Protein AF-A0A0Q4NQ01-F1 (afdb_monomer_lite)

pLDDT: mean 75.83, std 17.02, range [45.44, 95.62]

Foldseek 3Di:
DDDDPPQPQDVVLVVVLVVLVVLLVVLPDPDPVSVVSNVVSVVVNVVCVVCRPRPPPDPPPPPPPVVVVVVVD

Sequence (73 aa):
MPGIKEQNVNPTYLLARDHLQRAAIILQGADQRSRQLRHIIERTISLMDDFRPEETSQTDNVFELDAYRQARR

Secondary structure (DSSP, 8-state):
----------HHHHHHHHHHHHHHHHT--SSHHHHHHHHHHHHHHHHHHHT-------------HHHHHHTT-

Radius of gyration: 19.89 Å; chains: 1; bounding box: 55×44×38 Å

Structure (mmCIF, N/CA/C/O backbone):
data_AF-A0A0Q4NQ01-F1
#
_entry.id   AF-A0A0Q4NQ01-F1
#
loop_
_atom_site.group_PDB
_atom_site.id
_atom_site.type_symbol
_atom_site.label_atom_id
_atom_site.label_alt_id
_atom_site.label_comp_id
_atom_site.label_asym_id
_atom_site.label_entity_id
_atom_site.label_seq_id
_atom_site.pdbx_PDB_ins_code
_atom_site.Cartn_x
_atom_site.Cartn_y
_atom_site.Cartn_z
_atom_site.occupancy
_atom_site.B_iso_or_equiv
_atom_site.auth_seq_id
_atom_site.auth_comp_id
_atom_site.auth_asym_id
_atom_site.auth_atom_id
_atom_site.pdbx_PDB_model_num
ATOM 1 N N . MET A 1 1 ? 11.658 -27.635 -25.320 1.00 45.44 1 MET A N 1
ATOM 2 C CA . MET A 1 1 ? 11.445 -27.219 -23.920 1.00 45.44 1 MET A CA 1
ATOM 3 C C . MET A 1 1 ? 12.326 -26.008 -23.641 1.00 45.44 1 MET A C 1
ATOM 5 O O . MET A 1 1 ? 13.503 -26.216 -23.371 1.00 45.44 1 MET A O 1
ATOM 9 N N . PRO A 1 2 ? 11.856 -24.759 -23.808 1.00 45.47 2 PRO A N 1
ATOM 10 C CA . PRO A 1 2 ? 12.644 -23.605 -23.401 1.00 45.47 2 PRO A CA 1
ATOM 11 C C . PRO A 1 2 ? 12.442 -23.362 -21.901 1.00 45.47 2 PRO A C 1
ATOM 13 O O . PRO A 1 2 ? 11.329 -23.474 -21.390 1.00 45.47 2 PRO A O 1
ATOM 16 N N . GLY A 1 3 ? 13.558 -23.128 -21.214 1.00 46.16 3 GLY A N 1
ATOM 17 C CA . GLY A 1 3 ? 13.662 -23.102 -19.764 1.00 46.16 3 GLY A CA 1
ATOM 18 C C . GLY A 1 3 ? 12.808 -22.032 -19.101 1.00 46.16 3 GLY A C 1
ATOM 19 O O . GLY A 1 3 ? 12.524 -20.974 -19.664 1.00 46.16 3 GLY A O 1
ATOM 20 N N . ILE A 1 4 ? 12.430 -22.347 -17.868 1.00 51.09 4 ILE A N 1
ATOM 21 C CA . ILE A 1 4 ? 11.837 -21.425 -16.914 1.00 51.09 4 ILE A CA 1
ATOM 22 C C . ILE A 1 4 ? 12.878 -20.325 -16.706 1.00 51.09 4 ILE A C 1
ATOM 24 O O . ILE A 1 4 ? 13.853 -20.511 -15.984 1.00 51.09 4 ILE A O 1
ATOM 28 N N . LYS A 1 5 ? 12.723 -19.208 -17.421 1.00 53.12 5 LYS A N 1
ATOM 29 C CA . LYS A 1 5 ? 13.422 -17.972 -17.093 1.00 53.12 5 LYS A CA 1
ATOM 30 C C . LYS A 1 5 ? 12.935 -17.614 -15.696 1.00 53.12 5 LYS A C 1
ATOM 32 O O . LYS A 1 5 ? 11.796 -17.171 -15.550 1.00 53.12 5 LYS A O 1
ATOM 37 N N . GLU A 1 6 ? 13.744 -17.881 -14.675 1.00 53.12 6 GLU A N 1
ATOM 38 C CA . GLU A 1 6 ? 13.586 -17.233 -13.379 1.00 53.12 6 GLU A CA 1
ATOM 39 C C . GLU A 1 6 ? 13.681 -15.735 -13.651 1.00 53.12 6 GLU A C 1
ATOM 41 O O . GLU A 1 6 ? 14.762 -15.178 -13.806 1.00 53.12 6 GLU A O 1
ATOM 46 N N . GLN A 1 7 ? 12.517 -15.114 -13.849 1.00 57.12 7 GLN A N 1
ATOM 47 C CA . GLN A 1 7 ? 12.378 -13.678 -14.012 1.00 57.12 7 GLN A CA 1
ATOM 48 C C . GLN A 1 7 ? 12.975 -13.053 -12.755 1.00 57.12 7 GLN A C 1
ATOM 50 O O . GLN A 1 7 ? 12.400 -13.213 -11.670 1.00 57.12 7 GLN A O 1
ATOM 55 N N . ASN A 1 8 ? 14.130 -12.399 -12.889 1.00 63.91 8 ASN A N 1
ATOM 56 C CA . ASN A 1 8 ? 14.842 -11.781 -11.784 1.00 63.91 8 ASN A CA 1
ATOM 57 C C . ASN A 1 8 ? 14.055 -10.539 -11.358 1.00 63.91 8 ASN A C 1
ATOM 59 O O . ASN A 1 8 ? 14.272 -9.423 -11.820 1.00 63.91 8 ASN A O 1
ATOM 63 N N . VAL A 1 9 ? 13.045 -10.760 -10.522 1.00 67.25 9 VAL A N 1
ATOM 64 C CA . VAL A 1 9 ? 12.221 -9.697 -9.956 1.00 67.25 9 VAL A CA 1
ATOM 65 C C . VAL A 1 9 ? 13.105 -8.724 -9.214 1.00 67.25 9 VAL A C 1
ATOM 67 O O . VAL A 1 9 ? 13.862 -9.121 -8.332 1.00 67.25 9 VAL A O 1
ATOM 70 N N . ASN A 1 10 ? 12.959 -7.442 -9.552 1.00 80.19 10 ASN A N 1
ATOM 71 C CA . ASN A 1 10 ? 13.692 -6.371 -8.903 1.00 80.19 10 ASN A CA 1
ATOM 72 C C . ASN A 1 10 ? 13.587 -6.534 -7.366 1.00 80.19 10 ASN A C 1
ATOM 74 O O . ASN A 1 10 ? 12.472 -6.578 -6.832 1.00 80.19 10 ASN A O 1
ATOM 78 N N . PRO A 1 11 ? 14.713 -6.630 -6.635 1.00 78.19 11 PRO A N 1
ATOM 79 C CA . PRO A 1 11 ? 14.697 -6.880 -5.194 1.00 78.19 11 PRO A CA 1
ATOM 80 C C . PRO A 1 11 ? 13.938 -5.792 -4.421 1.00 78.19 11 PRO A C 1
ATOM 82 O O . PRO A 1 11 ? 13.301 -6.081 -3.409 1.00 78.19 11 PRO A O 1
ATOM 85 N N . THR A 1 12 ? 13.923 -4.554 -4.923 1.00 82.00 12 THR A N 1
ATOM 86 C CA . THR A 1 12 ? 13.133 -3.456 -4.354 1.00 82.00 12 THR A CA 1
ATOM 87 C C . THR A 1 12 ? 11.630 -3.701 -4.491 1.00 82.00 12 THR A C 1
ATOM 89 O O . THR A 1 12 ? 10.883 -3.406 -3.560 1.00 82.00 12 THR A O 1
ATOM 92 N N . TYR A 1 13 ? 11.179 -4.282 -5.607 1.00 85.94 13 TYR A N 1
ATOM 93 C CA . TYR A 1 13 ? 9.771 -4.634 -5.814 1.00 85.94 13 TYR A CA 1
ATOM 94 C C . TYR A 1 13 ? 9.311 -5.693 -4.801 1.00 85.94 13 TYR A C 1
ATOM 96 O O . TYR A 1 13 ? 8.272 -5.527 -4.159 1.00 85.94 13 TYR A O 1
ATOM 104 N N . LEU A 1 14 ? 10.113 -6.745 -4.603 1.00 87.31 14 LEU A N 1
ATOM 105 C CA . LEU A 1 14 ? 9.820 -7.793 -3.619 1.00 87.31 14 LEU A CA 1
ATOM 106 C C . LEU A 1 14 ? 9.767 -7.240 -2.192 1.00 87.31 14 LEU A C 1
ATOM 108 O O . LEU A 1 14 ? 8.845 -7.560 -1.443 1.00 87.31 14 LEU A O 1
ATOM 112 N N . LEU A 1 15 ? 10.723 -6.378 -1.837 1.00 89.06 15 LEU A N 1
ATOM 113 C CA . LEU A 1 15 ? 10.776 -5.752 -0.519 1.00 89.06 15 LEU A CA 1
ATOM 114 C C . LEU A 1 15 ? 9.556 -4.853 -0.267 1.00 89.06 15 LEU A C 1
ATOM 116 O O . LEU A 1 15 ? 8.936 -4.930 0.792 1.00 89.06 15 LEU A O 1
ATOM 120 N N . ALA A 1 16 ? 9.177 -4.029 -1.247 1.00 89.31 16 ALA A N 1
ATOM 121 C CA . ALA A 1 16 ? 7.991 -3.182 -1.152 1.00 89.31 16 ALA A CA 1
ATOM 122 C C . ALA A 1 16 ? 6.712 -4.015 -0.973 1.00 89.31 16 ALA A C 1
ATOM 124 O O . ALA A 1 16 ? 5.880 -3.694 -0.122 1.00 89.31 16 ALA A O 1
ATOM 125 N N . ARG A 1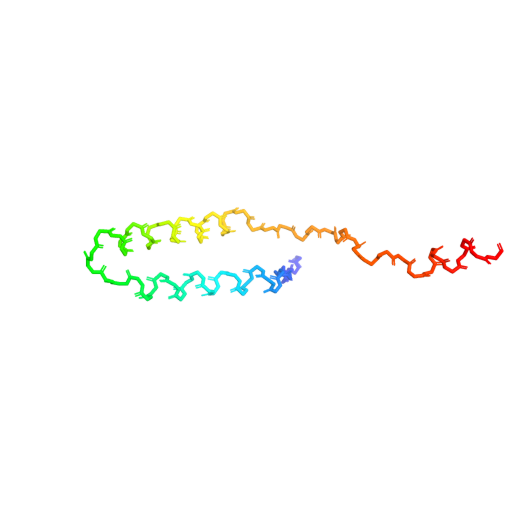 17 ? 6.579 -5.119 -1.718 1.00 91.19 17 ARG A N 1
ATOM 126 C CA . ARG A 1 17 ? 5.443 -6.040 -1.599 1.00 91.19 17 ARG A CA 1
ATOM 127 C C . ARG A 1 17 ? 5.353 -6.656 -0.204 1.00 91.19 17 ARG A C 1
ATOM 129 O O . ARG A 1 17 ? 4.279 -6.643 0.391 1.00 91.19 17 ARG A O 1
ATOM 136 N N . ASP A 1 18 ? 6.468 -7.132 0.342 1.00 93.25 18 ASP A N 1
ATOM 137 C CA . ASP A 1 18 ? 6.516 -7.692 1.697 1.00 93.25 18 ASP A CA 1
ATOM 138 C C . ASP A 1 18 ? 6.129 -6.655 2.772 1.00 93.25 18 ASP A C 1
ATOM 140 O O . ASP A 1 18 ? 5.331 -6.943 3.668 1.00 93.25 18 ASP A O 1
ATOM 144 N N . HIS A 1 19 ? 6.608 -5.411 2.657 1.00 95.06 19 HIS A N 1
ATOM 145 C CA . HIS A 1 19 ? 6.206 -4.334 3.569 1.00 95.06 19 HIS A CA 1
ATOM 146 C C . HIS A 1 19 ? 4.698 -4.063 3.535 1.00 95.06 19 HIS A C 1
ATOM 148 O O . HIS A 1 19 ? 4.082 -3.886 4.588 1.00 95.06 19 HIS A O 1
ATOM 154 N N . LEU A 1 20 ? 4.094 -4.064 2.345 1.00 94.19 20 LEU A N 1
ATOM 155 C CA . LEU A 1 20 ? 2.651 -3.903 2.187 1.00 94.19 20 LEU A CA 1
ATOM 156 C C . LEU A 1 20 ? 1.887 -5.085 2.794 1.00 94.19 20 LEU A C 1
ATOM 158 O O . LEU A 1 20 ? 0.923 -4.876 3.527 1.00 94.19 20 LEU A O 1
ATOM 162 N N . GLN A 1 21 ? 2.343 -6.320 2.576 1.00 93.00 21 GLN A N 1
ATOM 163 C CA . GLN A 1 21 ? 1.731 -7.506 3.186 1.00 93.00 21 GLN A CA 1
ATOM 164 C C . GLN A 1 21 ? 1.762 -7.432 4.718 1.00 93.00 21 GLN A C 1
ATOM 166 O O . GLN A 1 21 ? 0.743 -7.657 5.374 1.00 93.00 21 GLN A O 1
ATOM 171 N N . ARG A 1 22 ? 2.898 -7.032 5.300 1.00 91.88 22 ARG A N 1
ATOM 172 C CA . ARG A 1 22 ? 3.015 -6.809 6.747 1.00 91.88 22 ARG A CA 1
ATOM 173 C C . ARG A 1 22 ? 2.092 -5.694 7.239 1.00 91.88 22 ARG A C 1
ATOM 175 O O . ARG A 1 22 ? 1.434 -5.863 8.264 1.00 91.88 22 ARG A O 1
ATOM 182 N N . ALA A 1 23 ? 1.987 -4.585 6.509 1.00 91.38 23 ALA A N 1
ATOM 183 C CA . ALA A 1 23 ? 1.088 -3.491 6.865 1.00 91.38 23 ALA A CA 1
ATOM 184 C C . ALA A 1 23 ? -0.389 -3.928 6.858 1.00 91.38 23 ALA A C 1
ATOM 186 O O . ALA A 1 23 ? -1.127 -3.585 7.781 1.00 91.38 23 ALA A O 1
ATOM 187 N N . ALA A 1 24 ? -0.812 -4.742 5.885 1.00 91.56 24 ALA A N 1
ATOM 188 C CA . ALA A 1 24 ? -2.171 -5.286 5.837 1.00 91.56 24 ALA A CA 1
ATOM 189 C C . ALA A 1 24 ? -2.502 -6.143 7.071 1.00 91.56 24 ALA A C 1
ATOM 191 O O . ALA A 1 24 ? -3.606 -6.050 7.609 1.00 91.56 24 ALA A O 1
ATOM 192 N N . ILE A 1 25 ? -1.534 -6.935 7.550 1.00 89.25 25 ILE A N 1
ATOM 193 C CA . ILE A 1 25 ? -1.669 -7.758 8.762 1.00 89.25 25 ILE A CA 1
ATOM 194 C C . ILE A 1 25 ? -1.762 -6.883 10.018 1.00 89.25 25 ILE A C 1
ATOM 196 O O . ILE A 1 25 ? -2.583 -7.150 10.890 1.00 89.25 25 ILE A O 1
ATOM 200 N N . ILE A 1 26 ? -0.956 -5.825 10.119 1.00 88.69 26 ILE A N 1
ATOM 201 C CA . ILE A 1 26 ? -0.984 -4.908 11.273 1.00 88.69 26 ILE A CA 1
ATOM 202 C C . ILE A 1 26 ? -2.334 -4.174 11.362 1.00 88.69 26 ILE A C 1
ATOM 204 O O . ILE A 1 26 ? -2.833 -3.906 12.453 1.00 88.69 26 ILE A O 1
ATOM 208 N N . LEU A 1 27 ? -2.968 -3.892 10.223 1.00 88.62 27 LEU A N 1
ATOM 209 C CA . LEU A 1 27 ? -4.225 -3.141 10.129 1.00 88.62 27 LEU A CA 1
ATOM 210 C C . LEU A 1 27 ? -5.489 -3.992 10.336 1.00 88.62 27 LEU A C 1
ATOM 212 O O . LEU A 1 27 ? -6.557 -3.693 9.800 1.00 88.62 27 LEU A O 1
ATOM 216 N N . GLN A 1 28 ? -5.393 -5.031 11.164 1.00 82.31 28 GLN A N 1
ATOM 217 C CA . GLN A 1 28 ? -6.527 -5.862 11.587 1.00 82.31 28 GLN A CA 1
ATOM 218 C C . GLN A 1 28 ? -7.509 -5.150 12.538 1.00 82.31 28 GLN A C 1
ATOM 220 O O . GLN A 1 28 ? -8.546 -5.718 12.879 1.00 82.31 28 GLN A O 1
ATOM 225 N N . GLY A 1 29 ? -7.216 -3.913 12.957 1.00 84.12 29 GLY A N 1
ATOM 226 C CA . GLY A 1 29 ? -8.105 -3.103 13.794 1.00 84.12 29 GLY A CA 1
ATOM 227 C C . GLY A 1 29 ? -9.520 -2.954 13.212 1.00 84.12 29 GLY A C 1
ATOM 228 O O . GLY A 1 29 ? -9.711 -2.826 12.001 1.00 84.12 29 GLY A O 1
ATOM 229 N N . ALA A 1 30 ? -10.532 -2.965 14.087 1.00 80.94 30 ALA A N 1
ATOM 230 C CA . ALA A 1 30 ? -11.946 -2.895 13.700 1.00 80.94 30 ALA A CA 1
ATOM 231 C C . ALA A 1 30 ? -12.425 -1.476 13.334 1.00 80.94 30 ALA A C 1
ATOM 233 O O . ALA A 1 30 ? -13.533 -1.303 12.810 1.00 80.94 30 ALA A O 1
ATOM 234 N N . ASP A 1 31 ? -11.617 -0.447 13.599 1.00 92.38 31 ASP A N 1
ATOM 235 C CA . ASP A 1 31 ? -11.978 0.926 13.276 1.00 92.38 31 ASP A CA 1
ATOM 236 C C . ASP A 1 31 ? -12.040 1.154 11.754 1.00 92.38 31 ASP A C 1
ATOM 238 O O . ASP A 1 31 ? -11.445 0.442 10.938 1.00 92.38 31 ASP A O 1
ATOM 242 N N . GLN A 1 32 ? -12.845 2.135 11.345 1.00 88.75 32 GLN A N 1
ATOM 243 C CA . GLN A 1 32 ? -13.075 2.432 9.930 1.00 88.75 32 GLN A CA 1
ATOM 244 C C . GLN A 1 32 ? -11.782 2.826 9.205 1.00 88.75 32 GLN A C 1
ATOM 246 O O . GLN A 1 32 ? -11.604 2.458 8.045 1.00 88.75 32 GLN A O 1
ATOM 251 N N . ARG A 1 33 ? -10.870 3.530 9.887 1.00 88.75 33 ARG A N 1
ATOM 252 C CA . ARG A 1 33 ? -9.620 4.013 9.299 1.00 88.75 33 ARG A CA 1
ATOM 253 C C . ARG A 1 33 ? -8.654 2.859 9.036 1.00 88.75 33 ARG A C 1
ATOM 255 O O . ARG A 1 33 ? -8.105 2.791 7.940 1.00 88.75 33 ARG A O 1
ATOM 262 N N . SER A 1 34 ? -8.508 1.926 9.975 1.00 91.75 34 SER A N 1
ATOM 263 C CA . SER A 1 34 ? -7.707 0.706 9.796 1.00 91.75 34 SER A CA 1
ATOM 264 C C . SER A 1 34 ? -8.235 -0.157 8.653 1.00 91.75 34 SER A C 1
ATOM 266 O O . SER A 1 34 ? -7.464 -0.565 7.787 1.00 91.75 34 SER A O 1
ATOM 268 N N . ARG A 1 35 ? -9.559 -0.358 8.569 1.00 92.81 35 ARG A N 1
ATOM 269 C CA . ARG A 1 35 ? -10.186 -1.093 7.454 1.00 92.81 35 ARG A CA 1
ATOM 270 C C . ARG A 1 35 ? -9.970 -0.412 6.105 1.00 92.81 35 ARG A C 1
ATOM 272 O O . ARG A 1 35 ? -9.650 -1.087 5.131 1.00 92.81 35 ARG A O 1
ATOM 279 N N . GLN A 1 36 ? -10.118 0.911 6.049 1.00 94.06 36 GLN A N 1
ATOM 280 C CA . GLN A 1 36 ? -9.880 1.679 4.828 1.00 94.06 36 GLN A CA 1
ATOM 281 C C . GLN A 1 36 ? -8.416 1.587 4.389 1.00 94.06 36 GLN A C 1
ATOM 283 O O . GLN A 1 36 ? -8.143 1.348 3.215 1.00 94.06 36 GLN A O 1
ATOM 288 N N . LEU A 1 37 ? -7.475 1.730 5.324 1.00 94.06 37 LEU A N 1
ATOM 289 C CA . LEU A 1 37 ? -6.052 1.646 5.018 1.00 94.06 37 LEU A CA 1
ATOM 290 C C . LEU A 1 37 ? -5.650 0.234 4.573 1.00 94.06 37 LEU A C 1
ATOM 292 O O . LEU A 1 37 ? -4.919 0.093 3.596 1.00 94.06 37 LEU A O 1
ATOM 296 N N . ARG A 1 38 ? -6.191 -0.807 5.216 1.00 94.12 38 ARG A N 1
ATOM 297 C CA . ARG A 1 38 ? -6.009 -2.198 4.788 1.00 94.12 38 ARG A CA 1
ATOM 298 C C . ARG A 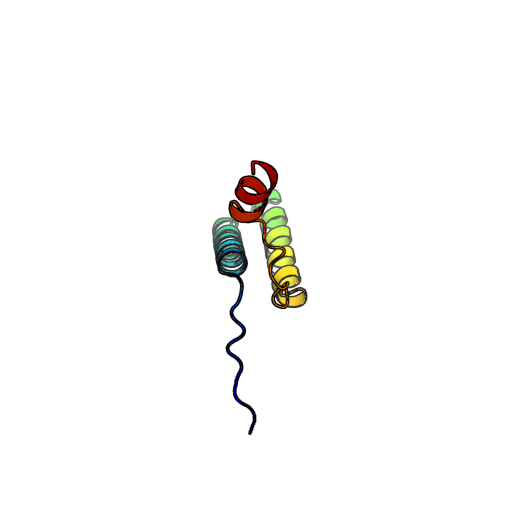1 38 ? -6.514 -2.420 3.363 1.00 94.12 38 ARG A C 1
ATOM 300 O O . ARG A 1 38 ? -5.786 -2.985 2.556 1.00 94.12 38 ARG A O 1
ATOM 307 N N . HIS A 1 39 ? -7.699 -1.909 3.029 1.00 94.94 39 HIS A N 1
ATOM 308 C CA . HIS A 1 39 ? -8.245 -2.017 1.674 1.00 94.94 39 HIS A CA 1
ATOM 309 C C . HIS A 1 39 ? -7.353 -1.338 0.622 1.00 94.94 39 HIS A C 1
ATOM 311 O O . HIS A 1 39 ? -7.123 -1.895 -0.450 1.00 94.94 39 HIS A O 1
ATOM 317 N N . ILE A 1 40 ? -6.813 -0.152 0.933 1.00 94.62 40 ILE A N 1
ATOM 318 C CA . ILE A 1 40 ? -5.863 0.548 0.054 1.00 94.62 40 ILE A CA 1
ATOM 319 C C . ILE A 1 40 ? -4.619 -0.317 -0.179 1.00 94.62 40 ILE A C 1
ATO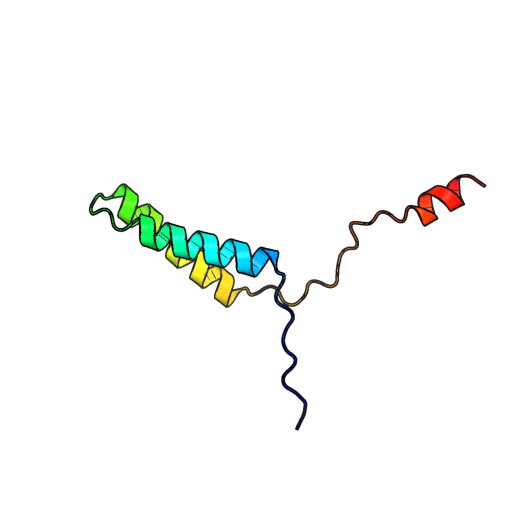M 321 O O . ILE A 1 40 ? -4.187 -0.473 -1.316 1.00 94.62 40 ILE A O 1
ATOM 325 N N . ILE A 1 41 ? -4.064 -0.909 0.878 1.00 95.50 41 ILE A N 1
ATOM 326 C CA . ILE A 1 41 ? -2.867 -1.752 0.795 1.00 95.50 41 ILE A CA 1
ATOM 327 C C . ILE A 1 41 ? -3.127 -3.023 -0.019 1.00 95.50 41 ILE A C 1
ATOM 329 O O . ILE A 1 41 ? -2.341 -3.340 -0.907 1.00 95.50 41 ILE A O 1
ATOM 333 N N . GLU A 1 42 ? -4.234 -3.722 0.233 1.00 95.62 42 GLU A N 1
ATOM 334 C CA . GLU A 1 42 ? -4.638 -4.917 -0.523 1.00 95.62 42 GLU A CA 1
ATOM 335 C C . GLU A 1 42 ? -4.795 -4.602 -2.020 1.00 95.62 42 GLU A C 1
ATOM 337 O O . GLU A 1 42 ? -4.317 -5.352 -2.880 1.00 95.62 42 GLU A O 1
ATOM 342 N N . ARG A 1 43 ? -5.401 -3.452 -2.346 1.00 95.62 43 ARG A N 1
ATOM 343 C CA . ARG A 1 43 ? -5.519 -2.984 -3.730 1.00 95.62 43 ARG A CA 1
ATOM 344 C C . ARG A 1 43 ? -4.156 -2.683 -4.347 1.00 95.62 43 ARG A C 1
ATOM 346 O O . ARG A 1 43 ? -3.920 -3.082 -5.482 1.00 95.62 43 ARG A O 1
ATOM 353 N N . THR A 1 44 ? -3.255 -2.030 -3.619 1.00 93.62 44 THR A N 1
ATOM 354 C CA . THR A 1 44 ? -1.895 -1.750 -4.101 1.00 93.62 44 THR A CA 1
ATOM 355 C C . THR A 1 44 ? -1.109 -3.033 -4.361 1.00 93.62 44 THR A C 1
ATOM 357 O O . THR A 1 44 ? -0.462 -3.122 -5.397 1.00 93.62 44 THR A O 1
ATOM 360 N N . ILE A 1 45 ? -1.199 -4.046 -3.490 1.00 92.12 45 ILE A N 1
ATOM 361 C CA . ILE A 1 45 ? -0.558 -5.355 -3.717 1.00 92.12 45 ILE A CA 1
ATOM 362 C C . ILE A 1 45 ? -1.093 -5.996 -5.001 1.00 92.12 45 ILE A C 1
ATOM 364 O O . ILE A 1 45 ? -0.307 -6.466 -5.816 1.00 92.12 45 ILE A O 1
ATOM 368 N N . SER A 1 46 ? -2.414 -5.961 -5.202 1.00 91.50 46 SER A N 1
ATOM 369 C CA . SER A 1 46 ? -3.042 -6.514 -6.411 1.00 91.50 46 SER A CA 1
ATOM 370 C C . SER A 1 46 ? -2.548 -5.796 -7.673 1.00 91.50 46 SER A C 1
ATOM 372 O O . SER A 1 46 ? -2.142 -6.441 -8.628 1.00 91.50 46 SER A O 1
ATOM 374 N N . LEU A 1 47 ? -2.489 -4.458 -7.646 1.00 89.75 47 LEU A N 1
ATOM 375 C CA . LEU A 1 47 ? -1.952 -3.662 -8.754 1.00 89.75 47 LEU A CA 1
ATOM 376 C C . LEU A 1 47 ? -0.471 -3.950 -9.010 1.00 89.75 47 LEU A C 1
ATOM 378 O O . LEU A 1 47 ? -0.047 -3.993 -10.156 1.00 89.75 47 LEU A O 1
ATOM 382 N N . MET A 1 48 ? 0.327 -4.134 -7.961 1.00 88.69 48 MET A N 1
ATOM 383 C CA . MET A 1 48 ? 1.730 -4.506 -8.117 1.00 88.69 48 MET A CA 1
ATOM 384 C C . MET A 1 48 ? 1.860 -5.857 -8.823 1.00 88.69 48 MET A C 1
ATOM 386 O O . MET A 1 48 ? 2.647 -5.965 -9.761 1.00 88.69 48 MET A O 1
ATOM 390 N N . ASP A 1 49 ? 1.060 -6.846 -8.415 1.00 85.75 49 ASP A N 1
ATOM 391 C CA . ASP A 1 49 ? 1.064 -8.183 -9.011 1.00 85.75 49 ASP A CA 1
ATOM 392 C C . ASP A 1 49 ? 0.600 -8.157 -10.483 1.00 85.75 49 ASP A C 1
ATOM 394 O O . ASP A 1 49 ? 1.205 -8.834 -11.317 1.00 85.75 49 ASP A O 1
ATOM 398 N N . ASP A 1 50 ? -0.394 -7.326 -10.820 1.00 84.25 50 ASP A N 1
ATOM 399 C CA . ASP A 1 50 ? -0.898 -7.137 -12.190 1.00 84.25 50 ASP A CA 1
ATOM 400 C C . ASP A 1 50 ? 0.100 -6.393 -13.100 1.00 84.25 50 ASP A C 1
ATOM 402 O O . ASP A 1 50 ? 0.240 -6.715 -14.280 1.00 84.25 50 ASP A O 1
ATOM 406 N N . PHE A 1 51 ? 0.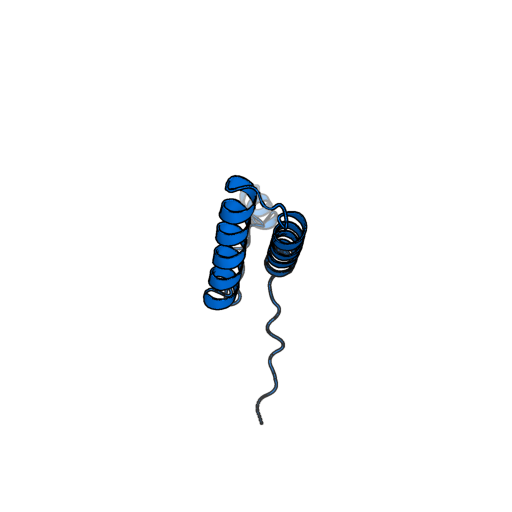802 -5.394 -12.558 1.00 75.56 51 PHE A N 1
ATOM 407 C CA . PHE A 1 51 ? 1.752 -4.540 -13.280 1.00 75.56 51 PHE A CA 1
ATOM 408 C C . PHE A 1 51 ? 3.205 -4.893 -12.971 1.00 75.56 51 PHE A C 1
ATOM 410 O O . PHE A 1 51 ? 4.061 -4.002 -12.982 1.00 75.56 51 PHE A O 1
ATOM 417 N N . ARG A 1 52 ? 3.492 -6.172 -12.680 1.00 69.06 52 ARG A N 1
ATOM 418 C CA . ARG A 1 52 ? 4.848 -6.645 -12.380 1.00 69.06 52 ARG A CA 1
ATOM 419 C C . ARG A 1 52 ? 5.802 -6.038 -13.413 1.00 69.06 52 ARG A C 1
ATOM 421 O O . ARG A 1 52 ? 5.640 -6.330 -14.598 1.00 69.06 52 ARG A O 1
ATOM 428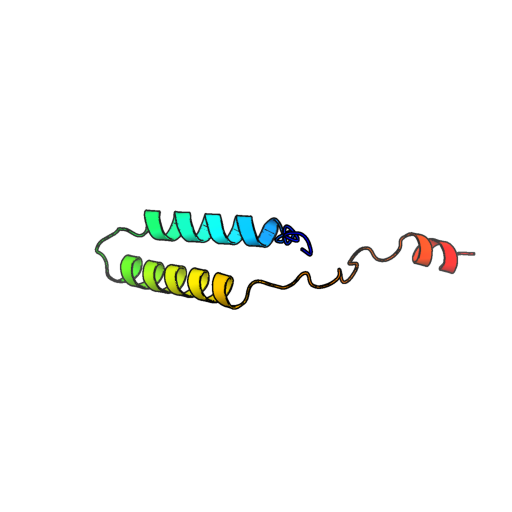 N N . PRO A 1 53 ? 6.748 -5.176 -12.997 1.00 63.47 53 PRO A N 1
ATOM 429 C CA . PRO A 1 53 ? 7.631 -4.529 -13.945 1.00 63.47 53 PRO A CA 1
ATOM 430 C C . PRO A 1 53 ? 8.435 -5.635 -14.624 1.00 63.47 53 PRO A C 1
ATOM 432 O O . PRO A 1 53 ? 9.265 -6.280 -13.978 1.00 63.47 53 PRO A O 1
ATOM 435 N N . GLU A 1 54 ? 8.149 -5.899 -15.903 1.00 58.69 54 GLU A N 1
ATOM 436 C CA . GLU A 1 54 ? 9.111 -6.590 -16.753 1.00 58.69 54 GLU A CA 1
ATOM 437 C C . GLU A 1 54 ? 10.407 -5.804 -16.641 1.00 58.69 54 GLU A C 1
ATOM 439 O O . GLU A 1 54 ? 10.345 -4.573 -16.636 1.00 58.69 54 GLU A O 1
ATOM 444 N N . GLU A 1 55 ? 11.526 -6.513 -16.455 1.00 56.59 55 GLU A N 1
ATOM 445 C CA . GLU A 1 55 ? 12.864 -5.953 -16.270 1.00 56.59 55 GLU A CA 1
ATOM 446 C C . GLU A 1 55 ? 13.030 -4.726 -17.168 1.00 56.59 55 GLU A C 1
ATOM 448 O O . GLU A 1 55 ? 13.316 -4.843 -18.360 1.00 56.59 55 GLU A O 1
ATOM 453 N N . THR A 1 56 ? 12.795 -3.533 -16.611 1.00 53.25 56 THR A N 1
ATOM 454 C CA . THR A 1 56 ? 13.108 -2.292 -17.297 1.00 53.25 56 THR A CA 1
ATOM 455 C C . THR A 1 56 ? 14.605 -2.364 -17.429 1.00 53.25 56 THR A C 1
ATOM 457 O O . THR A 1 56 ? 15.312 -2.228 -16.426 1.00 53.25 56 THR A O 1
ATOM 460 N N . SER A 1 57 ? 15.059 -2.703 -18.636 1.00 52.06 57 SER A N 1
ATOM 461 C CA . SER A 1 57 ? 16.461 -2.709 -19.009 1.00 52.06 57 SER A CA 1
ATOM 462 C C . SER A 1 57 ? 17.040 -1.429 -18.438 1.00 52.06 57 SER A C 1
ATOM 464 O O . SER A 1 57 ? 16.525 -0.352 -18.738 1.00 52.06 57 SER A O 1
ATOM 466 N N . GLN A 1 58 ? 17.970 -1.589 -17.494 1.00 50.22 58 GLN A N 1
ATOM 467 C CA . GLN A 1 58 ? 18.506 -0.524 -16.659 1.00 50.22 58 GLN A CA 1
ATOM 468 C C . GLN A 1 58 ? 18.667 0.754 -17.481 1.00 50.22 58 GLN A C 1
ATOM 470 O O . GLN A 1 58 ? 19.520 0.817 -18.363 1.00 50.22 58 GLN A O 1
ATOM 475 N N . THR A 1 59 ? 17.892 1.796 -17.181 1.00 51.12 59 THR A N 1
ATOM 476 C CA . THR A 1 59 ? 18.442 3.132 -17.363 1.00 51.12 59 THR A CA 1
ATOM 477 C C . THR A 1 59 ? 19.532 3.245 -16.318 1.00 51.12 59 THR A C 1
ATOM 479 O O . THR A 1 59 ? 19.285 3.353 -15.115 1.00 51.12 59 THR A O 1
ATOM 482 N N . ASP A 1 60 ? 20.742 3.054 -16.823 1.00 51.88 60 ASP A N 1
ATOM 483 C CA . ASP A 1 60 ? 22.003 3.101 -16.124 1.00 51.88 60 ASP A CA 1
ATOM 484 C C . ASP A 1 60 ? 22.136 4.485 -15.474 1.00 51.88 60 ASP A C 1
ATOM 486 O O . ASP A 1 60 ? 22.573 5.459 -16.078 1.00 51.88 60 ASP A O 1
ATOM 490 N N . ASN A 1 61 ? 21.670 4.605 -14.228 1.00 52.06 61 ASN A N 1
ATOM 491 C CA . ASN A 1 61 ? 21.877 5.805 -13.414 1.00 52.06 61 ASN A CA 1
ATOM 492 C C . ASN A 1 61 ? 23.343 5.929 -12.963 1.00 52.06 61 ASN A C 1
ATOM 494 O O . ASN A 1 61 ? 23.685 6.835 -12.201 1.00 52.06 61 ASN A O 1
ATOM 498 N N . VAL A 1 62 ? 24.222 5.033 -13.421 1.00 55.59 62 VAL A N 1
ATOM 499 C CA . VAL A 1 62 ? 25.659 5.260 -13.420 1.00 55.59 62 VAL A CA 1
ATOM 500 C C . VAL A 1 62 ? 25.944 6.217 -14.572 1.00 55.59 62 VAL A C 1
ATOM 502 O O . VAL A 1 62 ? 26.214 5.812 -15.696 1.00 55.59 62 VAL A O 1
ATOM 505 N N . PHE A 1 63 ? 25.893 7.520 -14.291 1.00 53.94 63 PHE A N 1
ATOM 506 C CA . PHE A 1 63 ? 26.625 8.470 -15.121 1.00 53.94 63 PHE A CA 1
ATOM 507 C C . PHE A 1 63 ? 28.064 7.963 -15.203 1.00 53.94 63 PHE A C 1
ATOM 509 O O . PHE A 1 63 ? 28.758 7.907 -14.185 1.00 53.94 63 PHE A O 1
ATOM 516 N N . GLU A 1 64 ? 28.465 7.531 -16.399 1.00 63.22 64 GLU A N 1
ATOM 517 C CA . GLU A 1 64 ? 29.778 6.975 -16.678 1.00 63.22 64 GLU A CA 1
ATOM 518 C C . GLU A 1 64 ? 30.849 7.920 -16.125 1.00 63.22 64 GLU A C 1
ATOM 520 O O . GLU A 1 64 ? 31.151 8.977 -16.687 1.00 63.22 64 GLU A O 1
ATOM 525 N N . LEU A 1 65 ? 31.465 7.525 -15.010 1.00 61.09 65 LEU A N 1
ATOM 526 C CA . LEU A 1 65 ? 32.678 8.163 -14.504 1.00 61.09 65 LEU A CA 1
ATOM 527 C C . LEU A 1 65 ? 33.747 8.225 -15.613 1.00 61.09 65 LEU A C 1
ATOM 529 O O . LEU A 1 65 ? 34.579 9.134 -15.632 1.00 61.09 65 LEU A O 1
ATOM 533 N N . ASP A 1 66 ? 33.686 7.290 -16.562 1.00 58.91 66 ASP A N 1
ATOM 534 C CA . ASP A 1 66 ? 34.517 7.247 -17.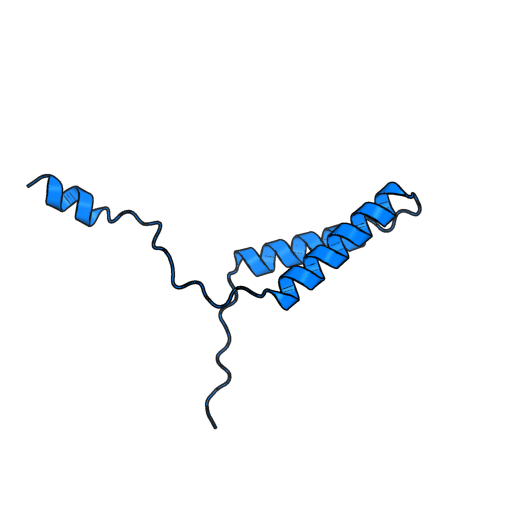759 1.00 58.91 66 ASP A CA 1
ATOM 535 C C . ASP A 1 66 ? 34.188 8.353 -18.774 1.00 58.91 66 ASP A C 1
ATOM 537 O O . ASP A 1 66 ? 35.121 8.985 -19.277 1.00 58.91 66 ASP A O 1
ATOM 541 N N . ALA A 1 67 ? 32.914 8.698 -18.993 1.00 63.31 67 ALA A N 1
ATOM 542 C CA . ALA A 1 67 ? 32.532 9.853 -19.811 1.00 63.31 67 ALA A CA 1
ATOM 543 C C . ALA A 1 67 ? 33.051 11.170 -19.206 1.00 63.31 67 ALA A C 1
ATOM 545 O O . ALA A 1 67 ? 33.570 12.034 -19.917 1.00 63.31 67 ALA A O 1
ATOM 546 N N . TYR A 1 68 ? 33.011 11.301 -17.873 1.00 63.62 68 TYR A N 1
ATOM 547 C CA . TYR A 1 68 ? 33.587 12.458 -17.178 1.00 63.62 68 TYR A CA 1
ATOM 548 C C . TYR A 1 68 ? 35.120 12.530 -17.310 1.00 63.62 68 TYR A C 1
ATOM 550 O O . TYR A 1 68 ? 35.691 13.616 -17.426 1.00 63.62 68 TYR A O 1
ATOM 558 N N . ARG A 1 69 ? 35.815 11.384 -17.321 1.00 65.94 69 ARG A N 1
ATOM 559 C CA . ARG A 1 69 ? 37.279 11.326 -17.494 1.00 65.94 69 ARG A CA 1
ATOM 560 C C . ARG A 1 69 ? 37.723 11.653 -18.920 1.00 65.94 69 ARG A C 1
ATOM 562 O O . ARG A 1 69 ? 38.777 12.264 -19.083 1.00 65.94 69 ARG A O 1
ATOM 569 N N . GLN A 1 70 ? 36.940 11.279 -19.931 1.00 65.38 70 GLN A N 1
ATOM 570 C CA . GLN A 1 70 ? 37.253 11.552 -21.339 1.00 65.38 70 GLN A CA 1
ATOM 571 C C . GLN A 1 70 ? 37.067 13.028 -21.712 1.00 65.38 70 GLN A C 1
ATOM 573 O O . GLN A 1 70 ? 37.877 13.562 -22.462 1.00 65.38 70 GLN A O 1
ATOM 578 N N . ALA A 1 71 ? 36.086 13.719 -21.123 1.00 67.12 71 ALA A N 1
ATOM 579 C CA . ALA A 1 71 ? 35.855 15.151 -21.347 1.00 67.12 71 ALA A CA 1
ATOM 580 C C . ALA A 1 71 ? 36.944 16.077 -20.758 1.00 67.12 71 ALA A C 1
ATOM 582 O O . ALA A 1 71 ? 36.893 17.291 -20.947 1.00 67.12 71 ALA A O 1
ATOM 583 N N . ARG A 1 72 ? 37.910 15.524 -20.012 1.00 63.06 72 ARG A N 1
ATOM 584 C CA . ARG A 1 72 ? 38.979 16.272 -19.331 1.00 63.06 72 ARG A CA 1
ATOM 585 C C . ARG A 1 72 ? 40.366 16.088 -19.971 1.00 63.06 72 ARG A C 1
ATOM 587 O O . ARG A 1 72 ? 41.344 16.581 -19.410 1.00 63.06 72 ARG A O 1
ATOM 594 N N . ARG A 1 73 ? 40.469 15.377 -21.097 1.00 51.38 73 ARG A N 1
ATOM 595 C CA . ARG A 1 73 ? 41.712 15.265 -21.875 1.00 51.38 73 ARG A CA 1
ATOM 596 C C . ARG A 1 73 ? 41.753 16.253 -23.027 1.00 51.38 73 ARG A C 1
ATOM 598 O O . ARG A 1 73 ? 40.724 16.375 -23.719 1.00 51.38 73 ARG A O 1
#